Protein AF-A0A0F9LYL5-F1 (afdb_monomer)

Solvent-accessible surface area (backbone atoms only — not comparable to full-atom values): 4629 Å² total; per-residue (Å²): 100,48,43,41,24,39,36,69,33,52,78,39,53,45,63,48,51,71,73,70,41,53,72,71,52,37,48,29,31,74,73,40,69,21,38,92,90,46,47,97,50,91,73,96,63,67,29,50,41,2,52,52,39,44,55,47,45,66,73,49,76,75,47,60,68,62,40,15,54,54,45,53,52,44,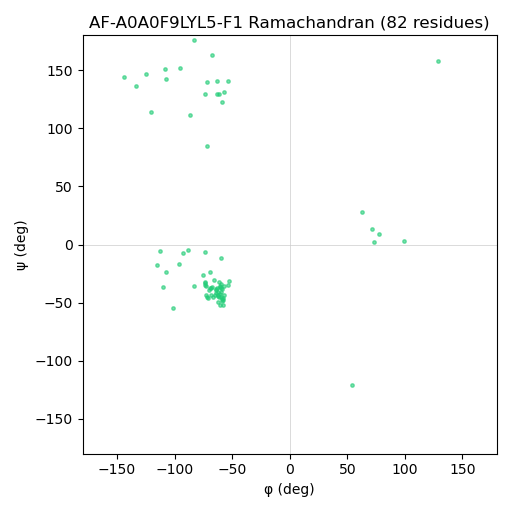43,70,74,48,44,69,62,36,76,80

Radius of gyration: 11.86 Å; Cα contacts (8 Å, |Δi|>4): 115; chains: 1; bounding box: 27×31×26 Å

Foldseek 3Di:
DWAAQLAQGHTDDVCCLVPVDDPVQSVCSLVSCTHPVPRPHDHPDRAPSSPLRNVLSVVVVPPVVVSVVVSVVVCVVCPPSNVD

Sequence (84 aa):
MDVYCKRCGEPYDLYHVQQDMEATERRRFWDGEGCSSCYGKPVERTPFRAQVTAALHDLMGGDVDGLAASLEDAEGMFGGEFWE

Organism: NCBI:txid412755

Structure (mmCIF, N/CA/C/O backbone):
data_AF-A0A0F9LYL5-F1
#
_entry.id   AF-A0A0F9LYL5-F1
#
loop_
_atom_site.group_PDB
_atom_site.id
_atom_site.type_symbol
_atom_site.label_atom_id
_atom_site.label_alt_id
_atom_site.label_comp_id
_atom_site.label_asym_id
_atom_site.label_entity_id
_atom_site.label_seq_id
_atom_site.pdbx_PDB_ins_code
_atom_site.Cartn_x
_atom_site.Cartn_y
_atom_site.Cartn_z
_atom_site.occupancy
_atom_site.B_iso_or_equiv
_atom_site.auth_seq_id
_atom_site.auth_comp_id
_atom_site.auth_asym_id
_atom_site.auth_atom_id
_atom_site.pdbx_PDB_model_num
ATOM 1 N N . MET A 1 1 ? -3.446 -6.192 -12.595 1.00 89.25 1 MET A N 1
ATOM 2 C CA . MET A 1 1 ? -3.340 -6.789 -11.250 1.00 89.25 1 MET A CA 1
ATOM 3 C C . MET A 1 1 ? -3.346 -5.635 -10.283 1.00 89.25 1 MET A C 1
ATOM 5 O O . MET A 1 1 ? -2.655 -4.647 -10.540 1.00 89.25 1 MET A O 1
ATOM 9 N N . ASP A 1 2 ? -4.137 -5.748 -9.229 1.00 96.12 2 ASP A N 1
ATOM 10 C CA . ASP A 1 2 ? -4.327 -4.655 -8.289 1.00 96.12 2 ASP A CA 1
ATOM 11 C C . ASP A 1 2 ? -3.392 -4.792 -7.090 1.00 96.12 2 ASP A C 1
ATOM 13 O O . ASP A 1 2 ? -2.975 -5.880 -6.693 1.00 96.12 2 ASP A O 1
ATOM 17 N N . VAL A 1 3 ? -3.063 -3.647 -6.507 1.00 97.56 3 VAL A N 1
ATOM 18 C CA . VAL A 1 3 ? -2.415 -3.533 -5.205 1.00 97.56 3 VAL A CA 1
ATOM 19 C C . VAL A 1 3 ? -3.270 -2.645 -4.320 1.00 97.56 3 VAL A C 1
ATOM 21 O O . VAL A 1 3 ? -3.909 -1.705 -4.789 1.00 97.56 3 VAL A O 1
ATOM 24 N N . TYR A 1 4 ? -3.284 -2.917 -3.021 1.00 98.12 4 TYR A N 1
ATOM 25 C CA . TYR A 1 4 ? -4.154 -2.191 -2.102 1.00 98.12 4 TYR A CA 1
ATOM 26 C C . TYR A 1 4 ? -3.342 -1.233 -1.244 1.00 98.12 4 TYR A C 1
ATOM 28 O O . TYR A 1 4 ? -2.231 -1.527 -0.799 1.00 98.12 4 TYR A O 1
ATOM 36 N N . CYS A 1 5 ? -3.905 -0.062 -0.963 1.00 97.88 5 CYS A N 1
ATOM 37 C CA . CYS A 1 5 ? -3.268 0.867 -0.046 1.00 97.88 5 CYS A CA 1
ATOM 38 C C . CYS A 1 5 ? -3.076 0.197 1.326 1.00 97.88 5 CYS A C 1
ATOM 40 O O . CYS A 1 5 ? -4.052 -0.168 1.981 1.00 97.88 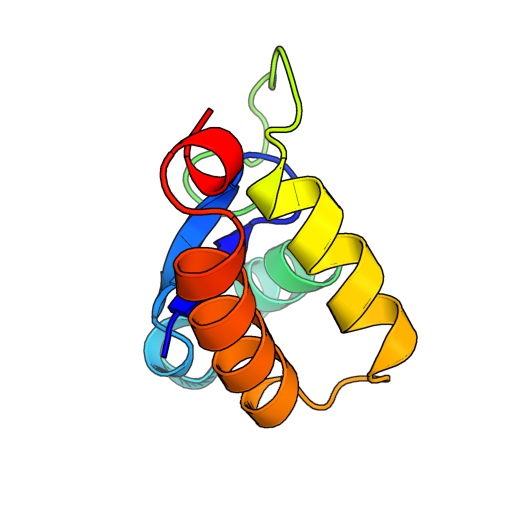5 CYS A O 1
ATOM 42 N N . LYS A 1 6 ? -1.834 0.131 1.819 1.00 97.12 6 LYS A N 1
ATOM 43 C CA . LYS A 1 6 ? -1.481 -0.460 3.129 1.00 97.12 6 LYS A CA 1
ATOM 44 C C . LYS A 1 6 ? -2.159 0.212 4.331 1.00 97.12 6 LYS A C 1
ATOM 46 O O . LYS A 1 6 ? -2.113 -0.306 5.442 1.00 97.12 6 LYS A O 1
ATOM 51 N N . ARG A 1 7 ? -2.778 1.376 4.114 1.00 97.06 7 ARG A N 1
ATOM 52 C CA . ARG A 1 7 ? -3.446 2.170 5.146 1.00 97.06 7 ARG A CA 1
ATOM 53 C C . ARG A 1 7 ? -4.964 2.007 5.129 1.00 97.06 7 ARG A C 1
ATOM 55 O O . ARG A 1 7 ? -5.543 1.678 6.155 1.00 97.06 7 ARG A O 1
ATOM 62 N N . CYS A 1 8 ? -5.615 2.241 3.989 1.00 97.19 8 CYS A N 1
ATOM 63 C CA . CYS A 1 8 ? -7.082 2.218 3.891 1.00 97.19 8 CYS A CA 1
ATOM 64 C C . CYS A 1 8 ? -7.645 1.069 3.045 1.00 97.19 8 CYS A C 1
ATOM 66 O O . CYS A 1 8 ? -8.859 0.923 2.968 1.00 97.19 8 CYS A O 1
ATOM 68 N N . GLY A 1 9 ? -6.793 0.274 2.395 1.00 97.25 9 GLY A N 1
ATOM 69 C CA . GLY A 1 9 ? -7.198 -0.852 1.552 1.00 97.25 9 GLY A CA 1
ATOM 70 C C . GLY A 1 9 ? -7.842 -0.462 0.225 1.00 97.25 9 GLY A C 1
ATOM 71 O O . GLY A 1 9 ? -8.452 -1.318 -0.404 1.00 97.25 9 GLY A O 1
ATOM 72 N N . GLU A 1 10 ? -7.757 0.800 -0.193 1.00 97.25 10 GLU A N 1
ATOM 73 C CA . GLU A 1 10 ? -8.264 1.216 -1.504 1.00 97.25 10 GLU A CA 1
ATOM 74 C C . GLU A 1 10 ? -7.500 0.467 -2.611 1.00 97.25 10 GLU A C 1
ATOM 76 O O . GLU A 1 10 ? -6.263 0.454 -2.545 1.00 97.25 10 GLU A O 1
ATOM 81 N N . PRO A 1 11 ? -8.189 -0.161 -3.580 1.00 97.50 11 PRO A N 1
ATOM 82 C CA . PRO A 1 11 ? -7.543 -0.830 -4.702 1.00 97.50 11 PRO A CA 1
ATOM 83 C C . PRO A 1 11 ? -6.958 0.191 -5.680 1.00 97.50 11 PRO A C 1
ATOM 85 O O . PRO A 1 11 ? -7.574 1.213 -5.978 1.00 97.50 11 PRO A O 1
ATOM 88 N N . TYR A 1 12 ? -5.769 -0.101 -6.190 1.00 97.94 12 TYR A N 1
ATOM 89 C CA . TYR A 1 12 ? -5.129 0.637 -7.268 1.00 97.94 12 TYR A CA 1
ATOM 90 C C . TYR A 1 12 ? -4.576 -0.348 -8.289 1.00 97.94 12 TYR A C 1
ATOM 92 O O . TYR A 1 12 ? -3.907 -1.314 -7.923 1.00 97.94 12 TYR A O 1
ATOM 100 N N . ASP A 1 13 ? -4.780 -0.048 -9.567 1.00 97.06 13 ASP A N 1
ATOM 101 C CA . ASP A 1 13 ? -4.105 -0.773 -10.634 1.00 97.06 13 ASP A CA 1
ATOM 102 C C . ASP A 1 13 ? -2.584 -0.552 -10.532 1.00 97.06 13 ASP A C 1
ATOM 104 O O . ASP A 1 13 ? -2.104 0.584 -10.419 1.00 97.06 13 ASP A O 1
ATOM 108 N N . LEU A 1 14 ? -1.809 -1.641 -10.556 1.00 96.81 14 LEU A N 1
ATOM 109 C CA . LEU A 1 14 ? -0.357 -1.574 -10.390 1.00 96.81 14 LEU A CA 1
ATOM 110 C C . LEU A 1 14 ? 0.316 -0.737 -11.488 1.00 96.81 14 LEU A C 1
ATOM 112 O O . LEU A 1 14 ? 1.284 -0.028 -11.203 1.00 96.81 14 LEU A O 1
ATOM 116 N N . TYR A 1 15 ? -0.180 -0.793 -12.727 1.00 95.88 15 TYR A N 1
ATOM 117 C CA . TYR A 1 15 ? 0.384 -0.008 -13.822 1.00 95.88 15 TYR A CA 1
ATOM 118 C C . TYR A 1 15 ? 0.188 1.486 -13.566 1.00 95.88 15 TYR A C 1
ATOM 120 O O . TYR A 1 15 ? 1.151 2.244 -13.680 1.00 95.88 15 TYR A O 1
ATOM 128 N N . HIS A 1 16 ? -0.997 1.897 -13.110 1.00 96.00 16 HIS A N 1
ATOM 129 C CA . HIS A 1 16 ? -1.241 3.276 -12.689 1.00 96.00 16 HIS A CA 1
ATOM 130 C C . HIS A 1 16 ? -0.280 3.707 -11.571 1.00 96.00 16 HIS A C 1
ATOM 132 O O . HIS A 1 16 ? 0.362 4.755 -11.675 1.00 96.00 16 HIS A O 1
ATOM 138 N N . VAL A 1 17 ? -0.109 2.881 -10.529 1.00 96.75 17 VAL A N 1
ATOM 139 C CA . VAL A 1 17 ? 0.838 3.173 -9.436 1.00 96.75 17 VAL A CA 1
ATOM 140 C C . VAL A 1 17 ? 2.266 3.313 -9.960 1.00 96.75 17 VAL A C 1
ATOM 142 O O . VAL A 1 17 ? 3.010 4.153 -9.467 1.00 96.75 17 VAL A O 1
ATOM 145 N N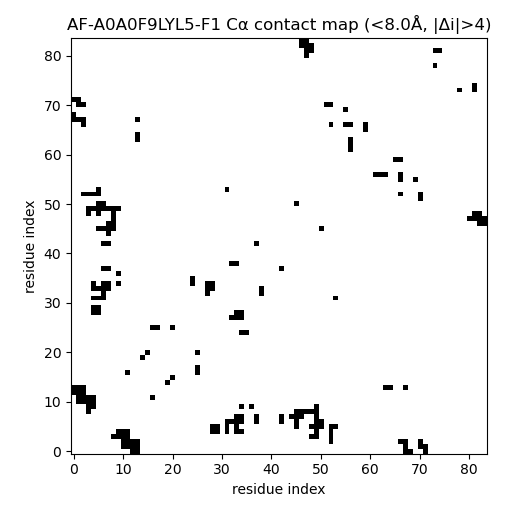 . GLN A 1 18 ? 2.679 2.516 -10.946 1.00 94.81 18 GLN A N 1
ATOM 146 C CA . GLN A 1 18 ? 4.045 2.553 -11.465 1.00 94.81 18 GLN A CA 1
ATOM 147 C C . GLN A 1 18 ? 4.293 3.650 -12.506 1.00 94.81 18 GLN A C 1
ATOM 149 O O . GLN A 1 18 ? 5.397 4.188 -12.526 1.00 94.81 18 GLN A O 1
ATOM 154 N N . GLN A 1 19 ? 3.336 3.974 -13.369 1.00 94.50 19 GLN A N 1
ATOM 155 C CA . GLN A 1 19 ? 3.585 4.817 -14.546 1.00 94.50 19 GLN A CA 1
ATOM 156 C C . GLN A 1 19 ? 2.944 6.200 -14.448 1.00 94.50 19 GLN A C 1
ATOM 158 O O . GLN A 1 19 ? 3.559 7.179 -14.870 1.00 94.50 19 GLN A O 1
ATOM 163 N N . ASP A 1 20 ? 1.756 6.289 -13.853 1.00 95.94 20 ASP A N 1
ATOM 164 C CA . ASP A 1 20 ? 0.930 7.500 -13.901 1.00 95.94 20 ASP A CA 1
ATOM 165 C C . ASP A 1 20 ? 0.896 8.253 -12.567 1.00 95.94 20 ASP A C 1
ATOM 167 O O . ASP A 1 20 ? 0.628 9.454 -12.526 1.00 95.94 20 ASP A O 1
ATOM 171 N N . MET A 1 21 ? 1.161 7.558 -11.460 1.00 97.00 21 MET A N 1
ATOM 172 C CA . MET A 1 21 ? 1.167 8.155 -10.132 1.00 97.00 21 MET A CA 1
ATOM 173 C C . MET A 1 21 ? 2.408 9.032 -9.926 1.00 97.00 21 MET A C 1
ATOM 175 O O . MET A 1 21 ? 3.550 8.597 -10.106 1.00 97.00 21 MET A O 1
ATOM 179 N N . GLU A 1 22 ? 2.181 10.264 -9.466 1.00 97.12 22 GLU A N 1
ATOM 180 C CA . GLU A 1 22 ? 3.243 11.218 -9.142 1.00 97.12 22 GLU A CA 1
ATOM 181 C C . GLU A 1 22 ? 4.266 10.618 -8.171 1.00 97.12 22 GLU A C 1
ATOM 183 O O . GLU A 1 22 ? 3.913 9.938 -7.205 1.00 97.12 22 GLU A O 1
ATOM 188 N N . ALA A 1 23 ? 5.555 10.903 -8.374 1.00 97.06 23 ALA A N 1
ATOM 189 C CA . ALA A 1 23 ? 6.633 10.207 -7.663 1.00 97.06 23 ALA A CA 1
ATOM 190 C C . ALA A 1 23 ? 6.525 10.306 -6.127 1.00 97.06 23 ALA A C 1
ATOM 192 O O . ALA A 1 23 ? 6.836 9.351 -5.411 1.00 97.06 23 ALA A O 1
ATOM 193 N N . THR A 1 24 ? 6.066 11.451 -5.616 1.00 97.06 24 THR A N 1
ATOM 194 C CA . THR A 1 24 ? 5.847 11.672 -4.179 1.00 97.06 24 THR A CA 1
ATOM 195 C C . THR A 1 24 ? 4.610 10.945 -3.658 1.00 97.06 24 THR A C 1
ATOM 197 O O . THR A 1 24 ? 4.594 10.507 -2.511 1.00 97.06 24 THR A O 1
ATOM 200 N N . GLU A 1 25 ? 3.566 10.795 -4.469 1.00 97.50 25 GLU A N 1
ATOM 201 C CA . GLU A 1 25 ? 2.394 9.990 -4.131 1.00 97.50 25 GLU A CA 1
ATOM 202 C C . GLU A 1 25 ? 2.732 8.502 -4.138 1.00 97.50 25 GLU A C 1
ATOM 204 O O . GLU A 1 25 ? 2.471 7.822 -3.150 1.00 97.50 25 GLU A O 1
ATOM 209 N N . ARG A 1 26 ? 3.431 8.030 -5.171 1.00 97.75 26 ARG A N 1
ATOM 210 C CA . ARG A 1 26 ? 3.894 6.646 -5.287 1.00 97.75 26 ARG A CA 1
ATOM 211 C C . ARG A 1 26 ? 4.770 6.230 -4.114 1.00 97.75 26 ARG A C 1
ATOM 213 O O . ARG A 1 26 ? 4.582 5.155 -3.555 1.00 97.75 26 ARG A O 1
ATOM 220 N N . ARG A 1 27 ? 5.700 7.094 -3.699 1.00 97.06 27 ARG A N 1
ATOM 221 C CA . ARG A 1 27 ? 6.506 6.854 -2.497 1.00 97.06 27 ARG A CA 1
ATOM 222 C C . ARG A 1 27 ? 5.622 6.680 -1.260 1.00 97.06 27 ARG A C 1
ATOM 224 O O . ARG A 1 27 ? 5.751 5.681 -0.572 1.00 97.06 27 ARG A O 1
ATOM 231 N N . ARG A 1 28 ? 4.702 7.615 -1.002 1.00 97.75 28 ARG A N 1
ATOM 232 C CA . ARG A 1 28 ? 3.789 7.550 0.155 1.00 97.75 28 ARG A CA 1
ATOM 233 C C . ARG A 1 28 ? 2.893 6.313 0.133 1.00 97.75 28 ARG A C 1
ATOM 235 O O . ARG A 1 28 ? 2.609 5.748 1.188 1.00 97.75 28 ARG A O 1
ATOM 242 N N . PHE A 1 29 ? 2.465 5.889 -1.054 1.00 97.62 29 PHE A N 1
ATOM 243 C CA . PHE A 1 29 ? 1.691 4.670 -1.248 1.00 97.62 29 PHE A CA 1
ATOM 244 C C . PHE A 1 29 ? 2.475 3.441 -0.769 1.00 97.62 29 PHE A C 1
ATOM 246 O O . PHE A 1 29 ? 1.983 2.688 0.075 1.00 97.62 29 PHE A O 1
ATOM 253 N N . TRP A 1 30 ? 3.714 3.277 -1.244 1.00 96.50 30 TRP A N 1
ATOM 254 C CA . TRP A 1 30 ? 4.565 2.141 -0.880 1.00 96.50 30 TRP A CA 1
ATOM 255 C C . TRP A 1 30 ? 5.124 2.223 0.544 1.00 96.50 30 TRP A C 1
ATOM 257 O O . TRP A 1 30 ? 5.217 1.191 1.205 1.00 96.50 30 TRP A O 1
ATOM 267 N N . ASP A 1 31 ? 5.389 3.421 1.063 1.00 96.19 31 ASP A N 1
ATOM 268 C CA . ASP A 1 31 ? 5.827 3.646 2.450 1.00 96.19 31 ASP A CA 1
ATOM 269 C C . ASP A 1 31 ? 4.672 3.448 3.462 1.00 96.19 31 ASP A C 1
ATOM 271 O O . ASP A 1 31 ? 4.885 3.451 4.672 1.00 96.19 31 ASP A O 1
ATOM 275 N N . GLY A 1 32 ? 3.433 3.248 2.990 1.00 96.19 32 GLY A N 1
ATOM 276 C CA . GLY A 1 32 ? 2.258 3.023 3.840 1.00 96.19 32 GLY A CA 1
ATOM 277 C C . GLY A 1 32 ? 1.691 4.290 4.490 1.00 96.19 32 GLY A C 1
ATOM 278 O O . GLY A 1 32 ? 0.775 4.211 5.308 1.00 96.19 32 GLY A O 1
ATOM 279 N N . GLU A 1 33 ? 2.173 5.470 4.095 1.00 96.94 33 GLU A N 1
ATOM 280 C CA . GLU A 1 33 ? 1.673 6.769 4.566 1.00 96.94 33 GLU A CA 1
ATOM 281 C C . GLU A 1 33 ? 0.254 7.071 4.046 1.00 96.94 33 GLU A C 1
ATOM 283 O O . GLU A 1 33 ? -0.509 7.824 4.662 1.00 96.94 33 GLU A O 1
ATOM 288 N N . GLY A 1 34 ? -0.128 6.447 2.929 1.00 96.88 34 GLY A N 1
ATOM 289 C CA . GLY A 1 34 ? -1.479 6.477 2.373 1.00 96.88 34 GLY A CA 1
ATOM 290 C C . GLY A 1 34 ? -1.535 6.868 0.897 1.00 96.88 34 GLY A C 1
ATOM 291 O O . GLY A 1 34 ? -0.638 7.518 0.369 1.00 96.88 34 GLY A O 1
ATOM 292 N N . CYS A 1 35 ? -2.623 6.473 0.237 1.00 97.25 35 CYS A N 1
ATOM 293 C CA . CYS A 1 35 ? -2.955 6.854 -1.138 1.00 97.25 35 CYS A CA 1
ATOM 294 C C . CYS A 1 35 ? -3.649 8.229 -1.221 1.00 97.25 35 CYS A C 1
ATOM 296 O O . CYS A 1 35 ? -4.015 8.808 -0.193 1.00 97.25 35 CYS A O 1
ATOM 298 N N . SER A 1 36 ? -3.921 8.721 -2.435 1.00 95.75 36 SER A N 1
ATOM 299 C CA . SER A 1 36 ? -4.678 9.965 -2.677 1.00 95.75 36 SER A CA 1
ATOM 300 C C . SER A 1 36 ? -6.038 10.022 -1.971 1.00 95.75 36 SER A C 1
ATOM 302 O O . SER A 1 36 ? -6.458 11.097 -1.538 1.00 95.75 36 SER A O 1
ATOM 304 N N . SER A 1 37 ? -6.713 8.887 -1.782 1.00 95.31 37 SER A N 1
ATOM 305 C CA . SER A 1 37 ? -8.016 8.855 -1.109 1.00 95.31 37 SER A CA 1
ATOM 306 C C . SER A 1 37 ? -7.928 9.089 0.401 1.00 95.31 37 SER A C 1
ATOM 308 O O . SER A 1 37 ? -8.815 9.743 0.962 1.00 95.31 37 SER A O 1
ATOM 310 N N . CYS A 1 38 ? -6.873 8.603 1.068 1.00 97.12 38 CYS A N 1
ATOM 311 C CA . CYS A 1 38 ? -6.790 8.585 2.535 1.00 97.12 38 CYS A CA 1
ATOM 312 C C . CYS A 1 38 ? -5.679 9.456 3.134 1.00 97.12 38 CYS A C 1
ATOM 314 O O . CYS A 1 38 ? -5.724 9.755 4.331 1.00 97.12 38 CYS A O 1
ATOM 316 N N . TYR A 1 39 ? -4.680 9.863 2.349 1.00 97.12 39 TYR A N 1
ATOM 317 C CA . TYR A 1 39 ? -3.567 10.663 2.846 1.00 97.12 39 TYR A CA 1
ATOM 318 C C . TYR A 1 39 ? -4.068 11.964 3.495 1.00 97.12 39 TYR A C 1
ATOM 320 O O . TYR A 1 39 ? -4.911 12.672 2.945 1.00 97.12 39 TYR A O 1
ATOM 328 N N . GLY A 1 40 ? -3.573 12.258 4.701 1.00 96.12 40 GLY A N 1
ATOM 329 C CA . GLY A 1 40 ? -3.984 13.426 5.491 1.00 96.12 40 GLY A CA 1
ATOM 330 C C . GLY A 1 40 ? -5.377 13.333 6.129 1.00 96.12 40 GLY A C 1
ATOM 331 O O . GLY A 1 40 ? -5.798 14.276 6.795 1.00 96.12 40 GLY A O 1
ATOM 332 N N . LYS A 1 41 ? -6.089 12.212 5.963 1.00 96.44 41 LYS A N 1
ATOM 333 C CA . LYS A 1 41 ? -7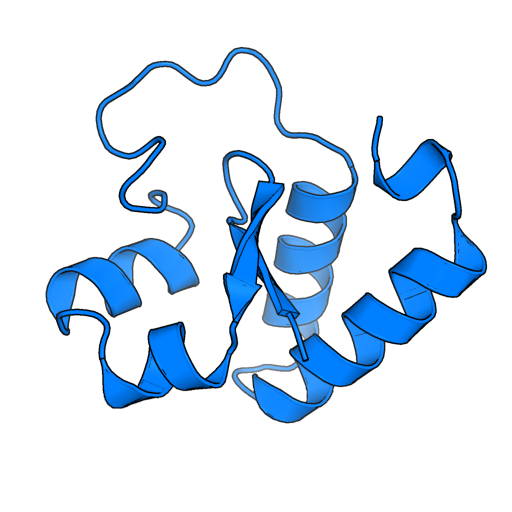.400 11.961 6.576 1.00 96.44 41 LYS A CA 1
ATOM 334 C C . LYS A 1 41 ? -7.293 10.911 7.688 1.00 96.44 41 LYS A C 1
ATOM 336 O O . LYS A 1 41 ? -6.408 10.045 7.622 1.00 96.44 41 LYS A O 1
ATOM 341 N N . PRO A 1 42 ? -8.167 10.959 8.708 1.00 94.69 42 PRO A N 1
ATOM 342 C CA . PRO A 1 42 ? -8.289 9.866 9.663 1.00 94.69 42 PRO A CA 1
ATOM 343 C C . PRO A 1 42 ? -8.761 8.594 8.946 1.00 94.69 42 PRO A C 1
ATOM 345 O O . PRO A 1 42 ? -9.607 8.652 8.056 1.00 94.69 42 PRO A O 1
ATOM 348 N N . VAL A 1 43 ? -8.197 7.454 9.336 1.00 94.31 43 VAL A N 1
ATOM 349 C CA . VAL A 1 43 ? -8.629 6.120 8.903 1.00 94.31 43 VAL A CA 1
ATOM 350 C C . VAL A 1 43 ? -9.020 5.378 10.172 1.00 94.31 43 VAL A C 1
ATOM 352 O O . VAL A 1 43 ? -8.176 5.180 11.042 1.00 94.31 43 VAL A O 1
ATOM 355 N N . GLU A 1 44 ? -10.305 5.053 10.312 1.00 89.62 44 GLU A N 1
ATOM 356 C CA . GLU A 1 44 ? -10.859 4.499 11.558 1.00 89.62 44 GLU A CA 1
ATOM 357 C C . GLU A 1 44 ? -10.372 3.074 11.834 1.00 89.62 44 GLU A C 1
ATOM 359 O O . GLU A 1 44 ? -10.104 2.715 12.978 1.00 89.62 44 GLU A O 1
ATOM 364 N N . ARG A 1 45 ? -10.236 2.270 10.774 1.00 92.25 45 ARG A N 1
ATOM 365 C CA . ARG A 1 45 ? -9.716 0.902 10.820 1.00 92.25 45 ARG A CA 1
ATOM 366 C C . ARG A 1 45 ? -8.896 0.601 9.575 1.00 92.25 45 ARG A C 1
ATOM 368 O O . ARG A 1 45 ? -9.251 1.029 8.479 1.00 92.25 45 ARG A O 1
ATOM 375 N N . THR A 1 46 ? -7.841 -0.184 9.748 1.00 94.75 46 THR A N 1
ATOM 376 C CA . THR A 1 46 ? -7.081 -0.762 8.637 1.00 94.75 46 THR A CA 1
ATOM 377 C C . THR A 1 46 ? -7.756 -2.077 8.228 1.00 94.75 46 THR A C 1
ATOM 379 O O . THR A 1 46 ? -7.743 -3.014 9.032 1.00 94.75 46 THR A O 1
ATOM 382 N N . PRO A 1 47 ? -8.373 -2.174 7.036 1.00 96.12 47 PRO A N 1
ATOM 383 C CA . PRO A 1 47 ? -9.078 -3.387 6.608 1.00 96.12 47 PRO A CA 1
ATOM 384 C C . PRO A 1 47 ? -8.115 -4.556 6.377 1.00 96.12 47 PRO A C 1
ATOM 386 O O . PRO A 1 47 ? -6.909 -4.349 6.214 1.00 96.12 47 PRO A O 1
ATOM 389 N N . PHE A 1 48 ? -8.640 -5.783 6.329 1.00 96.88 48 PHE A N 1
ATOM 390 C CA . PHE A 1 48 ? -7.809 -6.990 6.253 1.00 96.88 48 PHE A CA 1
ATOM 391 C C . PHE A 1 48 ? -6.889 -6.999 5.022 1.00 96.88 48 PHE A C 1
ATOM 393 O O . PHE A 1 48 ? -5.677 -7.149 5.165 1.00 96.88 48 PHE A O 1
ATOM 400 N N . ARG A 1 49 ? -7.410 -6.679 3.830 1.00 97.38 49 ARG A N 1
ATOM 401 C CA . ARG A 1 49 ? -6.609 -6.530 2.597 1.00 97.38 49 ARG A CA 1
ATOM 402 C C . ARG A 1 49 ? -5.429 -5.561 2.708 1.00 97.38 49 ARG A C 1
ATOM 404 O O . ARG A 1 49 ? -4.372 -5.805 2.129 1.00 97.38 49 ARG A O 1
ATOM 411 N N . ALA A 1 50 ? -5.570 -4.479 3.476 1.00 97.62 50 ALA A N 1
ATOM 412 C CA . ALA A 1 50 ? -4.484 -3.525 3.694 1.00 97.62 50 ALA A CA 1
ATOM 413 C C . ALA A 1 50 ? -3.374 -4.141 4.561 1.00 97.62 50 ALA A C 1
ATOM 415 O O . ALA A 1 50 ? -2.193 -3.952 4.273 1.00 97.62 50 ALA A O 1
ATOM 416 N N . GLN A 1 51 ? -3.756 -4.926 5.575 1.00 97.00 51 GLN A N 1
ATOM 417 C CA . GLN A 1 51 ? -2.823 -5.655 6.438 1.00 97.00 51 GLN A CA 1
ATOM 418 C C . GLN A 1 51 ? -2.083 -6.749 5.660 1.00 97.00 51 GLN A C 1
ATOM 420 O O . GLN A 1 51 ? -0.860 -6.837 5.748 1.00 97.00 51 GLN A O 1
ATOM 425 N N . VAL A 1 52 ? -2.805 -7.528 4.848 1.00 97.19 52 VAL A N 1
ATOM 426 C CA . VAL A 1 52 ? -2.220 -8.548 3.963 1.00 97.19 52 VAL A CA 1
ATOM 427 C C . VAL A 1 52 ? -1.249 -7.904 2.974 1.00 97.19 52 VAL A C 1
ATOM 429 O O . VAL A 1 52 ? -0.124 -8.373 2.830 1.00 97.19 52 VAL A O 1
ATOM 432 N N . THR A 1 53 ? -1.634 -6.782 2.358 1.00 97.56 53 THR A N 1
ATOM 433 C CA . THR A 1 53 ? -0.758 -6.057 1.425 1.00 97.56 53 THR A CA 1
ATOM 434 C C . THR A 1 53 ? 0.522 -5.572 2.094 1.00 97.56 53 THR A C 1
ATOM 436 O O . THR A 1 53 ? 1.598 -5.708 1.518 1.00 97.56 53 THR A O 1
ATOM 439 N N . ALA A 1 54 ? 0.435 -5.031 3.311 1.00 97.19 54 ALA A N 1
ATOM 440 C CA . ALA A 1 54 ? 1.615 -4.619 4.062 1.00 97.19 54 ALA A CA 1
ATOM 441 C C . ALA A 1 54 ? 2.533 -5.814 4.365 1.00 97.19 54 ALA A C 1
ATOM 443 O O . ALA A 1 54 ? 3.719 -5.766 4.050 1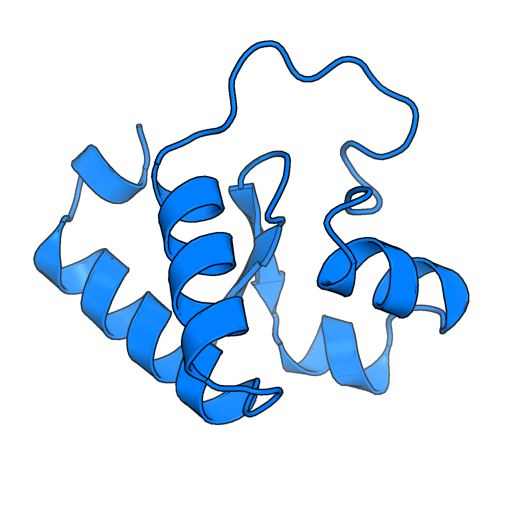.00 97.19 54 ALA A O 1
ATOM 444 N N . ALA A 1 55 ? 1.969 -6.907 4.889 1.00 96.75 55 ALA A N 1
ATOM 445 C CA . ALA A 1 55 ? 2.727 -8.102 5.246 1.00 96.75 55 ALA A CA 1
ATOM 446 C C . ALA A 1 55 ? 3.419 -8.752 4.036 1.00 96.75 55 ALA A C 1
ATOM 448 O O . ALA A 1 55 ? 4.598 -9.099 4.113 1.00 96.75 55 ALA A O 1
ATOM 449 N N . LEU A 1 56 ? 2.711 -8.893 2.910 1.00 97.00 56 LEU A N 1
ATOM 450 C CA . LEU A 1 56 ? 3.275 -9.460 1.685 1.00 97.00 56 LEU A CA 1
ATOM 451 C C . LEU A 1 56 ? 4.327 -8.537 1.071 1.00 97.00 56 LEU A C 1
ATOM 453 O O . LEU A 1 56 ? 5.398 -9.004 0.700 1.00 97.00 56 LEU A O 1
ATOM 457 N N . HIS A 1 57 ? 4.077 -7.227 1.011 1.00 96.69 57 HIS A N 1
ATOM 458 C CA . HIS A 1 57 ? 5.054 -6.290 0.461 1.00 96.69 57 HIS A CA 1
ATOM 459 C C . HIS A 1 57 ? 6.379 -6.318 1.239 1.00 96.69 57 HIS A C 1
ATOM 461 O O . HIS A 1 57 ? 7.450 -6.289 0.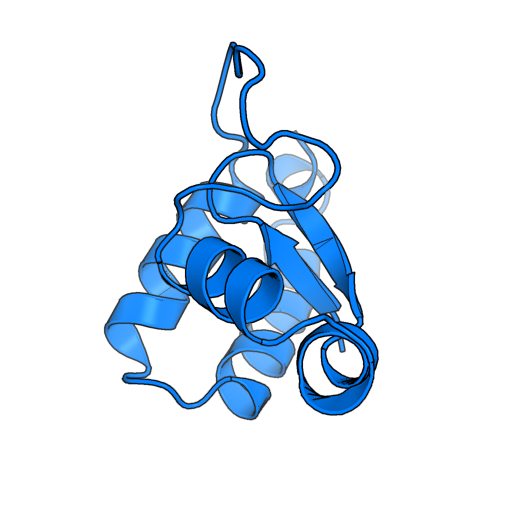632 1.00 96.69 57 HIS A O 1
ATOM 467 N N . ASP A 1 58 ? 6.315 -6.393 2.571 1.00 95.38 58 ASP A N 1
ATOM 468 C CA . ASP A 1 58 ? 7.505 -6.459 3.423 1.00 95.38 58 ASP A CA 1
ATOM 469 C C . ASP A 1 58 ? 8.269 -7.778 3.236 1.00 95.38 58 ASP A C 1
ATOM 471 O O . ASP A 1 58 ? 9.501 -7.784 3.224 1.00 95.38 58 ASP A O 1
ATOM 475 N N . LEU A 1 59 ? 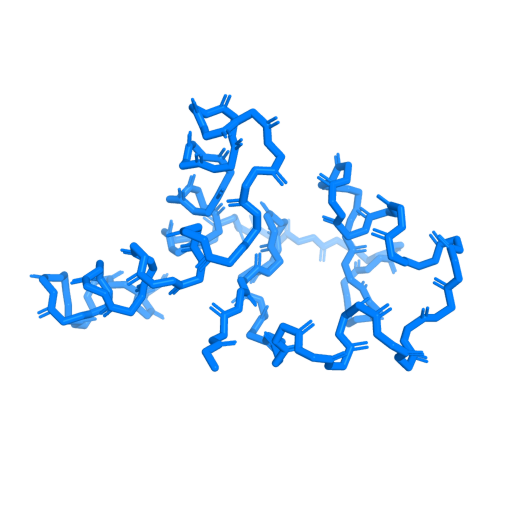7.555 -8.889 3.024 1.00 96.00 59 LEU A N 1
ATOM 476 C CA . LEU A 1 59 ? 8.156 -10.192 2.731 1.00 96.00 59 LEU A CA 1
ATOM 477 C C . LEU A 1 59 ? 8.833 -10.231 1.350 1.00 96.00 59 LEU A C 1
ATOM 479 O O . LEU A 1 59 ? 9.874 -10.867 1.192 1.00 96.00 59 LEU A O 1
ATOM 483 N N . MET A 1 60 ? 8.243 -9.569 0.354 1.00 93.31 60 MET A N 1
ATOM 484 C CA . MET A 1 60 ? 8.642 -9.675 -1.055 1.00 93.31 60 MET A CA 1
ATOM 485 C C . MET A 1 60 ? 9.738 -8.687 -1.472 1.00 93.31 60 MET A C 1
ATOM 487 O O . MET A 1 60 ? 10.238 -8.758 -2.592 1.00 93.31 60 MET A O 1
ATOM 491 N N . GLY A 1 61 ? 10.154 -7.777 -0.585 1.00 88.69 61 GLY A N 1
ATOM 492 C CA . GLY A 1 61 ? 11.372 -6.980 -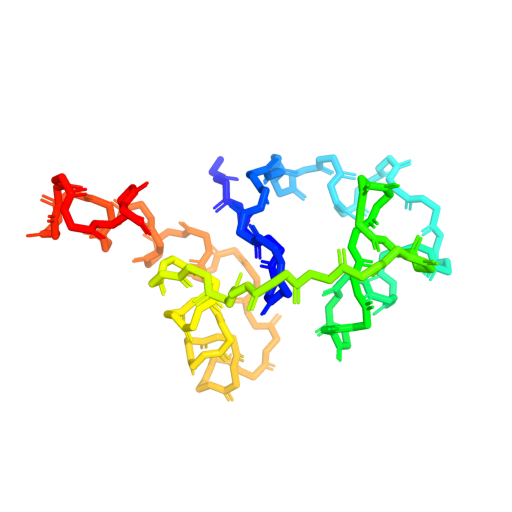0.773 1.00 88.69 61 GLY A CA 1
ATOM 493 C C . GLY A 1 61 ? 11.366 -6.054 -1.997 1.00 88.69 61 GLY A C 1
ATOM 494 O O . GLY A 1 61 ? 12.431 -5.752 -2.531 1.00 88.69 61 GLY A O 1
ATOM 495 N N . GLY A 1 62 ? 10.189 -5.602 -2.440 1.00 85.94 62 GLY A N 1
ATOM 496 C CA . GLY A 1 62 ? 10.035 -4.683 -3.574 1.00 85.94 62 GLY A CA 1
ATOM 497 C C . GLY A 1 62 ? 9.660 -5.336 -4.907 1.00 85.94 62 GLY A C 1
ATOM 498 O O . GLY A 1 62 ? 9.524 -4.617 -5.896 1.00 85.94 62 GLY A O 1
ATOM 499 N N . ASP A 1 63 ? 9.447 -6.655 -4.950 1.00 95.75 63 ASP A N 1
ATOM 500 C CA . ASP A 1 63 ? 8.782 -7.313 -6.081 1.00 95.75 63 ASP A CA 1
ATOM 501 C C . ASP A 1 63 ? 7.277 -6.985 -6.084 1.00 95.75 63 ASP A C 1
ATOM 503 O O . ASP A 1 63 ? 6.449 -7.697 -5.513 1.00 95.75 63 ASP A O 1
ATOM 507 N N . VAL A 1 64 ? 6.932 -5.844 -6.685 1.00 95.25 64 VAL A N 1
ATOM 508 C CA . VAL A 1 64 ? 5.551 -5.338 -6.732 1.00 95.25 64 VAL A CA 1
ATOM 509 C C . VAL A 1 64 ? 4.670 -6.092 -7.729 1.00 95.25 64 VAL A C 1
ATOM 511 O O . VAL A 1 64 ? 3.460 -6.163 -7.522 1.00 95.25 64 VAL A O 1
ATOM 514 N N . ASP A 1 65 ? 5.258 -6.685 -8.773 1.00 95.69 65 ASP A N 1
ATOM 515 C CA . ASP A 1 65 ? 4.526 -7.511 -9.737 1.00 95.69 65 ASP A CA 1
ATOM 516 C C . ASP A 1 65 ? 4.131 -8.844 -9.087 1.00 95.69 65 ASP A C 1
ATOM 518 O O . ASP A 1 65 ? 2.968 -9.249 -9.154 1.00 95.69 65 ASP A O 1
ATOM 522 N N . GLY A 1 66 ? 5.069 -9.484 -8.376 1.00 97.19 66 GLY A N 1
ATOM 523 C CA . GLY A 1 66 ? 4.792 -10.677 -7.578 1.00 97.19 66 GLY A CA 1
ATOM 524 C C . GLY A 1 66 ? 3.811 -10.408 -6.435 1.00 97.19 66 GLY A C 1
ATOM 525 O O . GLY A 1 66 ? 2.947 -11.243 -6.154 1.00 97.19 66 GLY A O 1
ATOM 526 N N . LEU A 1 67 ? 3.899 -9.236 -5.796 1.00 97.56 67 LEU A N 1
ATOM 527 C CA . LEU A 1 67 ? 2.934 -8.809 -4.781 1.00 97.56 67 LEU A CA 1
ATOM 528 C C . LEU A 1 67 ? 1.517 -8.744 -5.351 1.00 97.56 67 LEU A C 1
ATOM 530 O O . LEU A 1 67 ? 0.599 -9.282 -4.739 1.00 97.56 67 LEU A O 1
ATOM 534 N N . ALA A 1 68 ? 1.336 -8.105 -6.506 1.00 97.50 68 ALA A N 1
ATOM 535 C CA . ALA A 1 68 ? 0.021 -7.966 -7.120 1.00 97.50 68 ALA A CA 1
ATOM 536 C C . ALA A 1 68 ? -0.573 -9.329 -7.516 1.00 97.50 68 ALA A C 1
ATOM 538 O O . ALA A 1 68 ? -1.751 -9.571 -7.266 1.00 97.50 68 ALA A O 1
ATOM 539 N N . ALA A 1 69 ? 0.249 -10.251 -8.028 1.00 97.50 69 ALA A N 1
ATOM 540 C CA . ALA A 1 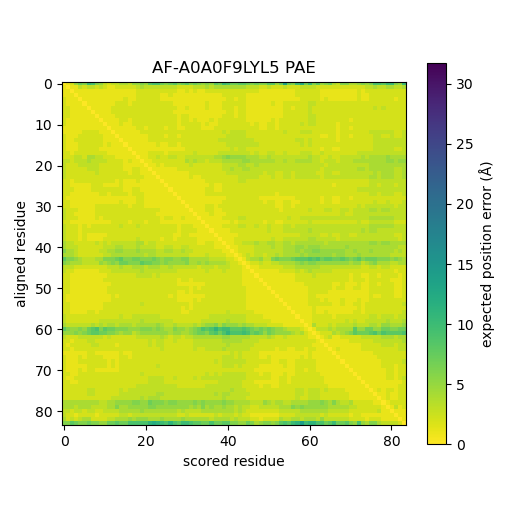69 ? -0.179 -11.628 -8.289 1.00 97.50 69 ALA A CA 1
ATOM 541 C C . ALA A 1 69 ? -0.590 -12.364 -6.997 1.00 97.50 69 ALA A C 1
ATOM 543 O O . ALA A 1 69 ? -1.635 -13.005 -6.940 1.00 97.50 69 ALA A O 1
ATOM 544 N N . SER A 1 70 ? 0.194 -12.223 -5.923 1.00 97.44 70 SER A N 1
ATOM 545 C CA . SER A 1 70 ? -0.101 -12.862 -4.628 1.00 97.44 70 SER A CA 1
ATOM 546 C C . SER A 1 70 ? -1.370 -12.308 -3.974 1.00 97.44 70 SER A C 1
ATOM 548 O O . SER A 1 70 ? -2.055 -13.010 -3.233 1.00 97.44 70 SER A O 1
ATOM 550 N N . LEU A 1 71 ? -1.676 -11.034 -4.217 1.00 97.56 71 LEU A N 1
ATOM 551 C CA . LEU A 1 71 ? -2.881 -10.387 -3.718 1.00 97.56 71 LEU A CA 1
ATOM 552 C C . LEU A 1 71 ? -4.140 -10.834 -4.466 1.00 97.56 71 LEU A C 1
ATOM 554 O O . LEU A 1 71 ? -5.176 -10.985 -3.827 1.00 97.56 71 LEU A O 1
ATOM 558 N N . GLU A 1 72 ? -4.044 -11.107 -5.767 1.00 97.56 72 GLU A N 1
ATOM 559 C CA . GLU A 1 72 ? -5.127 -11.731 -6.540 1.00 97.56 72 GLU A CA 1
ATOM 560 C C . GLU A 1 72 ? -5.446 -13.139 -6.004 1.00 97.56 72 GLU A C 1
ATOM 562 O O . GLU A 1 72 ? -6.608 -13.473 -5.759 1.00 97.56 72 GLU A O 1
ATOM 567 N N . ASP A 1 73 ? -4.414 -13.935 -5.705 1.00 97.31 73 ASP A N 1
ATOM 568 C CA . ASP A 1 73 ? -4.586 -15.238 -5.050 1.00 97.31 73 ASP A CA 1
ATOM 569 C C . ASP A 1 73 ? -5.200 -15.097 -3.646 1.00 97.31 73 ASP A C 1
ATOM 571 O O . ASP A 1 73 ? -6.075 -15.879 -3.264 1.00 97.31 73 ASP A O 1
ATOM 575 N N . ALA A 1 74 ? -4.773 -14.094 -2.869 1.00 96.94 74 ALA A N 1
ATOM 576 C CA . ALA A 1 74 ? -5.329 -13.817 -1.546 1.00 96.94 74 ALA A CA 1
ATOM 577 C C . ALA A 1 74 ? -6.812 -13.419 -1.624 1.00 96.94 74 ALA A C 1
ATOM 579 O O . ALA A 1 74 ? -7.613 -13.899 -0.820 1.00 96.94 74 ALA A O 1
ATOM 580 N N . GLU A 1 75 ? -7.198 -12.599 -2.602 1.00 96.81 75 GLU A N 1
ATOM 581 C CA . GLU A 1 75 ? -8.600 -12.265 -2.850 1.00 96.81 75 GLU A CA 1
ATOM 582 C C . GLU A 1 75 ? -9.422 -13.533 -3.125 1.00 96.81 75 GLU A C 1
ATOM 584 O O . GLU A 1 75 ? -10.469 -13.742 -2.508 1.00 96.81 75 GLU A O 1
ATOM 589 N N . GLY A 1 76 ? -8.919 -14.429 -3.980 1.00 96.25 76 GLY A N 1
ATOM 590 C CA . GLY A 1 76 ? -9.568 -15.710 -4.263 1.00 96.25 76 GLY A CA 1
ATOM 591 C C . GLY A 1 76 ? -9.640 -16.650 -3.052 1.00 96.25 76 GLY A C 1
ATOM 592 O O . GLY A 1 76 ? -10.651 -17.327 -2.854 1.00 96.25 76 GLY A O 1
ATOM 593 N N . MET A 1 77 ? -8.590 -16.691 -2.228 1.00 97.38 77 MET A N 1
ATOM 594 C CA . MET A 1 77 ? -8.486 -17.571 -1.060 1.00 97.38 77 MET A CA 1
ATOM 595 C C . MET A 1 77 ? -9.384 -17.128 0.102 1.00 97.38 77 MET A C 1
ATOM 597 O O . MET A 1 77 ? -10.016 -17.973 0.738 1.00 97.38 77 MET A O 1
ATOM 601 N N . PHE A 1 78 ? -9.424 -15.826 0.395 1.00 95.94 78 PHE A N 1
ATOM 602 C CA . PHE A 1 78 ? -10.146 -15.272 1.546 1.00 95.94 78 PHE A CA 1
ATOM 603 C C . PHE A 1 78 ? -11.552 -14.765 1.190 1.00 95.94 78 PHE A C 1
ATOM 605 O O . PHE A 1 78 ? -12.394 -14.604 2.076 1.00 95.94 78 PHE A O 1
ATOM 612 N N . GLY A 1 79 ? -11.850 -14.549 -0.094 1.00 95.12 79 GLY A N 1
ATOM 613 C CA . GLY A 1 79 ? -13.184 -14.199 -0.575 1.00 95.12 79 GLY A CA 1
ATOM 614 C C . GLY A 1 79 ? -13.768 -12.979 0.141 1.00 95.12 79 GLY A C 1
ATOM 615 O O . GLY A 1 79 ? -13.196 -11.894 0.114 1.00 95.12 79 GLY A O 1
ATOM 616 N N . GLY A 1 80 ? -14.920 -13.150 0.797 1.00 93.88 80 GLY A N 1
ATOM 617 C CA . GLY A 1 80 ? -15.606 -12.059 1.500 1.00 93.88 80 GLY A CA 1
ATOM 618 C C . GLY A 1 80 ? -14.768 -11.405 2.602 1.00 93.88 80 GLY A C 1
ATOM 619 O O . GLY A 1 80 ? -14.775 -10.183 2.701 1.00 93.88 80 GLY A O 1
ATOM 620 N N . GLU A 1 81 ? -13.988 -12.187 3.356 1.00 94.12 81 GLU A N 1
ATOM 621 C CA . GLU A 1 81 ? -13.145 -11.693 4.459 1.00 94.12 81 GLU A CA 1
ATOM 622 C C . GLU A 1 81 ? -12.088 -10.694 3.967 1.00 94.12 81 GLU A C 1
ATOM 624 O O . GLU A 1 81 ? -11.751 -9.733 4.657 1.00 94.12 81 GLU A O 1
ATOM 629 N N . PHE A 1 82 ? -11.605 -10.866 2.734 1.00 96.00 82 PHE A N 1
ATOM 630 C CA . PHE A 1 82 ? -10.675 -9.929 2.104 1.00 96.00 82 PHE A CA 1
ATOM 631 C C . PHE A 1 82 ? -11.264 -8.515 1.972 1.00 96.00 82 PHE A C 1
ATOM 633 O O . PHE A 1 82 ? -10.565 -7.500 2.101 1.00 96.00 82 PHE A O 1
ATOM 640 N N . TRP A 1 83 ? -12.573 -8.445 1.743 1.00 93.50 83 TRP A N 1
ATOM 641 C CA . TRP A 1 83 ? -13.296 -7.211 1.476 1.00 93.50 83 TRP A CA 1
ATOM 642 C C . TRP A 1 83 ? -13.897 -6.552 2.730 1.00 93.50 83 TRP A C 1
ATOM 644 O O . TRP A 1 83 ? -14.335 -5.401 2.636 1.00 93.50 83 TRP A O 1
ATOM 654 N N . GLU A 1 84 ? -13.840 -7.207 3.895 1.00 83.69 84 GLU A N 1
ATOM 655 C CA . GLU A 1 84 ? -14.363 -6.706 5.182 1.00 83.69 84 GLU A CA 1
ATOM 656 C C . GLU A 1 84 ? -13.548 -5.576 5.844 1.00 83.69 84 GLU A C 1
ATOM 658 O O . GLU A 1 84 ? -12.296 -5.499 5.771 1.00 83.69 84 GLU A O 1
#

pLDDT: mean 95.95, std 2.49, range [83.69, 98.12]

Nearest PDB structures (foldseek):
  8gsv-assembly1_Q  TM=2.807E-01  e=9.384E+00  Homo sapiens

Mean predicted aligned error: 2.38 Å

Secondary structure (DSSP, 8-state):
-EEE-TTT--EEEHHIIIIIS-HHHHHHHHTTS--TTTTTS--S---HHHHHHHHHHHHHTT-HHHHHHHHHHHHHHHTHHHH-